Protein AF-A0A353NF04-F1 (afdb_monomer_lite)

Sequence (175 aa):
MTEQLFNPFEDRLSRDLRNELSEGLAVAVETGSDEKLANIMKKYRSQPLADCYRTYLEDRCARYEKALAAIPGIIDPIHRSLILWDLGLLFEVHEVLEHAWYTAEGRMKLTMQALIRAAGVYIKREYGYNEAAARIAAKAIPVLEKNRALLEKYFKPEKLIAALASPDASPPQLL

pLDDT: mean 95.37, std 6.57, range [42.22, 98.62]

Secondary structure (DSSP, 8-state):
-------TTT-HHHHHHHHHHHHHHHHHHHHS--HHHHHHHHHHHTS---HHHHHHHHHHHHHHHHHHHH-TT---HHHHHHHHHHTT-HHHHHHHHHHHHHH--HHHHHHHHHHHHHHHHHHHHHTT-HHHHHHHHHHHHHHHHHTHHHHTTTS-HHHHHHHHHSTTPPPPP--

Foldseek 3Di:
DPQDAQDLVPDVVSVVLLVQLLVLLLCCLVPVDNVSNVVSLVVVVPDPDDPNSVVVSVLSVVLSVQLSVPRPPPPDLVQSLLSCLLSVVLVSSLVSLVVVLVPDDDLVNLLSVLSNLLSVLQSCVVVPVLVVSLVSLVSNLVSLVVCQVVCVVRFRSCQSNVQSVDSPRHRDNTD

Structure (mmCIF, N/CA/C/O backbone):
data_AF-A0A353NF04-F1
#
_entry.id   AF-A0A353NF04-F1
#
loop_
_atom_site.group_PDB
_atom_site.id
_atom_site.type_symbol
_atom_site.label_atom_id
_atom_site.label_alt_id
_atom_site.label_comp_id
_atom_site.label_asym_id
_atom_site.label_entity_id
_atom_site.label_seq_id
_atom_site.pdbx_PDB_ins_code
_atom_site.Cartn_x
_atom_site.Cartn_y
_atom_site.Cartn_z
_atom_site.occupancy
_atom_site.B_iso_or_equiv
_atom_site.auth_seq_id
_atom_site.auth_comp_id
_atom_site.auth_asym_id
_atom_site.auth_atom_id
_atom_site.pdbx_PDB_model_num
ATOM 1 N N . MET A 1 1 ? -31.783 -0.826 9.514 1.00 42.22 1 MET A N 1
ATOM 2 C CA . MET A 1 1 ? -30.516 -0.100 9.724 1.00 42.22 1 MET A CA 1
ATOM 3 C C . MET A 1 1 ? -29.639 -0.419 8.537 1.00 42.22 1 MET A C 1
ATOM 5 O O . MET A 1 1 ? -29.397 -1.593 8.303 1.00 42.22 1 MET A O 1
ATOM 9 N N . THR A 1 2 ? -29.275 0.574 7.734 1.00 50.38 2 THR A N 1
ATOM 10 C CA . THR A 1 2 ? -28.267 0.404 6.684 1.00 50.38 2 THR A CA 1
ATOM 11 C C . THR A 1 2 ? -26.948 0.061 7.368 1.00 50.38 2 THR A C 1
ATOM 13 O O . THR A 1 2 ? -26.508 0.791 8.253 1.00 50.38 2 THR A O 1
ATOM 16 N N . GLU A 1 3 ? -26.375 -1.088 7.027 1.00 59.25 3 GLU A N 1
ATOM 17 C CA . GLU A 1 3 ? -25.079 -1.526 7.536 1.00 59.25 3 GLU A CA 1
ATOM 18 C C . GLU A 1 3 ? -24.032 -0.491 7.096 1.00 59.25 3 GLU A C 1
ATOM 20 O O . GLU A 1 3 ? -23.879 -0.218 5.905 1.00 59.25 3 GLU A O 1
ATOM 25 N N . GLN A 1 4 ? -23.399 0.193 8.052 1.00 76.69 4 GLN A N 1
ATOM 26 C CA . GLN A 1 4 ? -22.416 1.229 7.745 1.00 76.69 4 GLN A CA 1
ATOM 27 C C . GLN A 1 4 ? -21.179 0.548 7.159 1.00 76.69 4 GLN A C 1
ATOM 29 O O . GLN A 1 4 ? -20.480 -0.158 7.875 1.00 76.69 4 GLN A O 1
ATOM 34 N N . LEU A 1 5 ? -20.904 0.743 5.871 1.00 89.12 5 LEU A N 1
ATOM 35 C CA . LEU A 1 5 ? -19.695 0.225 5.232 1.00 89.12 5 LEU A CA 1
ATOM 36 C C . LEU A 1 5 ? -18.509 1.142 5.538 1.00 89.12 5 LEU A C 1
ATOM 38 O O . LEU A 1 5 ? -18.647 2.366 5.547 1.00 89.12 5 LEU A O 1
ATOM 42 N N . PHE A 1 6 ? -17.335 0.555 5.770 1.00 94.50 6 PHE A N 1
ATOM 43 C CA . PHE A 1 6 ? -16.096 1.321 5.854 1.00 94.50 6 PHE A CA 1
ATOM 44 C C . PHE A 1 6 ? -15.833 1.962 4.484 1.00 94.50 6 PHE A C 1
ATOM 46 O O . PHE A 1 6 ? -15.768 1.236 3.499 1.00 94.50 6 PHE A O 1
ATOM 53 N N . ASN A 1 7 ? -15.706 3.291 4.396 1.00 95.00 7 ASN A N 1
ATOM 54 C CA . ASN A 1 7 ? -15.417 3.987 3.136 1.00 95.00 7 ASN A CA 1
ATOM 55 C C . ASN A 1 7 ? -14.600 5.273 3.378 1.00 95.00 7 ASN A C 1
ATOM 57 O O . ASN A 1 7 ? -15.170 6.317 3.697 1.00 95.00 7 ASN A O 1
ATOM 61 N N . PRO A 1 8 ? -13.272 5.267 3.163 1.00 95.12 8 PRO A N 1
ATOM 62 C CA . PRO A 1 8 ? -12.410 6.421 3.430 1.00 95.12 8 PRO A CA 1
ATOM 63 C C . PRO A 1 8 ? -12.597 7.584 2.436 1.00 95.12 8 PRO A C 1
ATOM 65 O O . PRO A 1 8 ? -12.014 8.661 2.614 1.00 95.12 8 PRO A O 1
ATOM 68 N N . PHE A 1 9 ? -13.374 7.399 1.365 1.00 93.75 9 PHE A N 1
ATOM 69 C CA . PHE A 1 9 ? -13.700 8.478 0.432 1.00 93.75 9 PHE A CA 1
ATOM 70 C C . PHE A 1 9 ? -14.866 9.333 0.925 1.00 93.75 9 PHE A C 1
ATOM 72 O O . PHE A 1 9 ? -14.827 10.549 0.747 1.00 93.75 9 PHE A O 1
ATOM 79 N N . GLU A 1 10 ? -15.833 8.731 1.608 1.00 94.25 10 GLU A N 1
ATOM 80 C CA . GLU A 1 10 ? -17.085 9.385 2.007 1.00 94.25 10 GLU A CA 1
ATOM 81 C C . GLU A 1 10 ? -17.172 9.621 3.514 1.00 94.25 10 GLU A C 1
ATOM 83 O O . GLU A 1 10 ? -17.788 10.593 3.944 1.00 94.25 10 GLU A O 1
ATOM 88 N N . ASP A 1 11 ? -16.490 8.795 4.309 1.00 95.06 11 ASP A N 1
ATOM 89 C CA . ASP A 1 11 ? -16.481 8.895 5.759 1.00 95.06 11 ASP A CA 1
ATOM 90 C C . ASP A 1 11 ? -15.136 9.398 6.301 1.00 95.06 11 ASP A C 1
ATOM 92 O O . ASP A 1 11 ? -14.048 8.951 5.917 1.00 95.06 11 ASP A O 1
ATOM 96 N N . ARG A 1 12 ? -15.221 10.364 7.221 1.00 96.06 12 ARG A N 1
ATOM 97 C CA . ARG A 1 12 ? -14.046 10.977 7.841 1.00 96.06 12 ARG A CA 1
ATOM 98 C C . ARG A 1 12 ? -13.342 10.002 8.777 1.00 96.06 12 ARG A C 1
ATOM 100 O O . ARG A 1 12 ? -12.119 9.946 8.739 1.00 96.06 12 ARG A O 1
ATOM 107 N N . LEU A 1 13 ? -14.079 9.227 9.573 1.00 96.56 13 LEU A N 1
ATOM 108 C CA . LEU A 1 13 ? -13.469 8.302 10.526 1.00 96.56 13 LEU A CA 1
ATOM 109 C C . LEU A 1 13 ? -12.737 7.161 9.806 1.00 96.56 13 LEU A C 1
ATOM 111 O O . LEU A 1 13 ? -11.619 6.831 10.185 1.00 96.56 13 LEU A O 1
ATOM 115 N N . SER A 1 14 ? -13.301 6.621 8.723 1.00 97.19 14 SER A N 1
ATOM 116 C CA . SER A 1 14 ? -12.636 5.663 7.840 1.00 97.19 14 SER A CA 1
ATOM 117 C C . SER A 1 14 ? -11.340 6.228 7.272 1.00 97.19 14 SER A C 1
ATOM 119 O O . SER A 1 14 ? -10.322 5.537 7.231 1.00 97.19 14 SER A O 1
ATOM 121 N N . ARG A 1 15 ? -11.362 7.490 6.829 1.00 97.38 15 ARG A N 1
ATOM 122 C CA . ARG A 1 15 ? -10.180 8.154 6.276 1.00 97.38 15 ARG A CA 1
ATOM 123 C C . ARG A 1 15 ? -9.097 8.348 7.326 1.00 97.38 15 ARG A C 1
ATOM 125 O O . ARG A 1 15 ? -7.955 7.989 7.064 1.00 97.38 15 ARG A O 1
ATOM 132 N N . ASP A 1 16 ? -9.466 8.880 8.486 1.00 98.06 16 ASP A N 1
ATOM 133 C CA . ASP A 1 16 ? -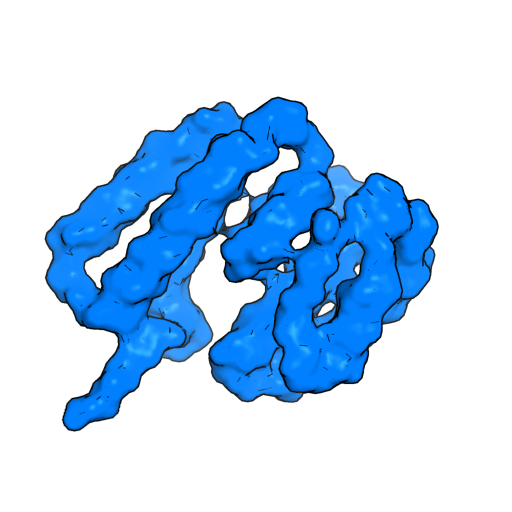8.542 9.144 9.586 1.00 98.06 16 ASP A CA 1
ATOM 134 C C . ASP A 1 16 ? -7.941 7.818 10.089 1.00 98.06 16 ASP A C 1
ATOM 136 O O . ASP A 1 16 ? -6.722 7.695 10.163 1.00 98.06 16 ASP A O 1
ATOM 140 N N . LEU A 1 17 ? -8.768 6.779 10.292 1.00 97.81 17 LEU A N 1
ATOM 141 C CA . LEU A 1 17 ? -8.316 5.446 10.708 1.00 97.81 17 LEU A CA 1
ATOM 142 C C . LEU A 1 17 ? -7.324 4.832 9.713 1.00 97.81 17 LEU A C 1
ATOM 144 O O . LEU A 1 17 ? -6.251 4.390 10.114 1.00 97.81 17 LEU A O 1
ATOM 148 N N . ARG A 1 18 ? -7.657 4.808 8.415 1.00 97.62 18 ARG A N 1
ATOM 149 C CA . ARG A 1 18 ? -6.756 4.277 7.380 1.00 97.62 18 ARG A CA 1
ATOM 150 C C . ARG A 1 18 ? -5.448 5.062 7.327 1.00 97.62 18 ARG A C 1
ATOM 152 O O . ARG A 1 18 ? -4.389 4.450 7.264 1.00 97.62 18 ARG A O 1
ATOM 159 N N . ASN A 1 19 ? -5.525 6.391 7.305 1.00 97.56 19 ASN A N 1
ATOM 160 C CA . ASN A 1 19 ? -4.349 7.237 7.135 1.00 97.56 19 ASN A CA 1
ATOM 161 C C . ASN A 1 19 ? -3.406 7.126 8.341 1.00 97.56 19 ASN A C 1
ATOM 163 O O . ASN A 1 19 ? -2.218 6.900 8.141 1.00 97.56 19 ASN A O 1
ATOM 167 N N . GLU A 1 20 ? -3.925 7.211 9.572 1.00 97.81 20 GLU A N 1
ATOM 168 C CA . GLU A 1 20 ? -3.105 7.076 10.784 1.00 97.81 20 GLU A CA 1
ATOM 169 C C . GLU A 1 20 ? -2.438 5.692 10.853 1.00 97.81 20 GLU A C 1
ATOM 171 O O . GLU A 1 20 ? -1.238 5.590 11.112 1.00 97.81 20 GLU A O 1
ATOM 176 N N . LEU A 1 21 ? -3.184 4.615 10.578 1.00 98.00 21 LEU A N 1
ATOM 177 C CA . LEU A 1 21 ? -2.635 3.255 10.559 1.00 98.00 21 LEU A CA 1
ATOM 178 C C . LEU A 1 21 ? -1.531 3.088 9.507 1.00 98.00 21 LEU A C 1
ATOM 180 O O . LEU A 1 21 ? -0.467 2.549 9.814 1.00 98.00 21 LEU A O 1
ATOM 184 N N . SER A 1 22 ? -1.763 3.588 8.295 1.00 97.06 22 SER A N 1
ATOM 185 C CA . SER A 1 22 ? -0.809 3.492 7.193 1.00 97.06 22 SER A CA 1
ATOM 186 C C . SER A 1 22 ? 0.462 4.301 7.454 1.00 97.06 22 SER A C 1
ATOM 188 O O . SER A 1 22 ? 1.565 3.810 7.223 1.00 97.06 22 SER A O 1
ATOM 190 N N . GLU A 1 23 ? 0.329 5.508 8.009 1.00 96.00 23 GLU A N 1
ATOM 191 C CA . GLU A 1 23 ? 1.464 6.327 8.440 1.00 96.00 23 GLU A CA 1
ATOM 192 C C . GLU A 1 23 ? 2.259 5.626 9.555 1.00 96.00 23 GLU A C 1
ATOM 194 O O . GLU A 1 23 ? 3.491 5.601 9.537 1.00 96.00 23 GLU A O 1
ATOM 199 N N . GLY A 1 24 ? 1.561 5.024 10.524 1.00 96.75 24 GLY A N 1
ATOM 200 C CA . GLY A 1 24 ? 2.172 4.225 11.584 1.00 96.75 24 GLY A CA 1
ATOM 201 C C . GLY A 1 24 ? 2.978 3.048 11.033 1.00 96.75 24 GLY A C 1
ATOM 202 O O . GLY A 1 24 ? 4.121 2.851 11.448 1.00 96.75 24 GLY A O 1
ATOM 203 N N . LEU A 1 25 ? 2.422 2.301 10.071 1.00 97.44 25 LEU A N 1
ATOM 204 C CA . LEU A 1 25 ? 3.134 1.199 9.426 1.00 97.44 25 LEU A CA 1
ATOM 205 C C . LEU A 1 25 ? 4.336 1.697 8.623 1.00 97.44 25 LEU A C 1
ATOM 207 O O . LEU A 1 25 ? 5.401 1.098 8.725 1.00 97.44 25 LEU A O 1
ATOM 211 N N . ALA A 1 26 ? 4.197 2.776 7.850 1.00 94.50 26 ALA A N 1
ATOM 212 C CA . ALA A 1 26 ? 5.300 3.320 7.061 1.00 94.50 26 ALA A CA 1
ATOM 213 C C . ALA A 1 26 ? 6.496 3.696 7.953 1.00 94.50 26 ALA A C 1
ATOM 215 O O . ALA A 1 26 ? 7.636 3.364 7.628 1.00 94.50 26 ALA A O 1
ATOM 216 N N . VAL A 1 27 ? 6.240 4.306 9.117 1.00 94.69 27 VAL A N 1
ATOM 217 C CA . VAL A 1 27 ? 7.278 4.585 10.124 1.00 94.69 27 VAL A CA 1
ATOM 218 C C . VAL A 1 27 ? 7.900 3.295 10.661 1.00 94.69 27 VAL A C 1
ATOM 220 O O . VAL A 1 27 ? 9.124 3.215 10.767 1.00 94.69 27 VAL A O 1
ATOM 223 N N . ALA A 1 28 ? 7.092 2.280 10.967 1.00 95.56 28 ALA A N 1
ATOM 224 C CA . ALA A 1 28 ? 7.590 1.005 11.478 1.00 95.56 28 ALA A CA 1
ATOM 225 C C . ALA A 1 28 ? 8.450 0.253 10.453 1.00 95.56 28 ALA A C 1
ATOM 227 O O . ALA A 1 28 ? 9.512 -0.260 10.792 1.00 95.56 28 ALA A O 1
ATOM 228 N N . VAL A 1 29 ? 8.037 0.253 9.186 1.00 94.19 29 VAL A N 1
ATOM 229 C CA . VAL A 1 29 ? 8.789 -0.321 8.063 1.00 94.19 29 VAL A CA 1
ATOM 230 C C . VAL A 1 29 ? 10.121 0.399 7.851 1.00 94.19 29 VAL A C 1
ATOM 232 O O . VAL A 1 29 ? 11.127 -0.250 7.570 1.00 94.19 29 VAL A O 1
ATOM 235 N N . GLU A 1 30 ? 10.139 1.724 7.981 1.00 90.44 30 GLU A N 1
ATOM 236 C CA . GLU A 1 30 ? 11.340 2.521 7.728 1.00 90.44 30 GLU A CA 1
ATOM 237 C C . GLU A 1 30 ? 12.346 2.468 8.884 1.00 90.44 30 GLU A C 1
ATOM 239 O O . GLU A 1 30 ? 13.551 2.377 8.661 1.00 90.44 30 GLU A O 1
ATOM 244 N N . THR A 1 31 ? 11.861 2.507 10.126 1.00 91.38 31 THR A N 1
ATOM 245 C CA . THR A 1 31 ? 12.711 2.634 11.324 1.00 91.38 31 THR A CA 1
ATOM 246 C C . THR A 1 31 ? 12.934 1.319 12.068 1.00 91.38 31 THR A C 1
ATOM 248 O O . THR A 1 31 ? 13.810 1.245 12.926 1.00 91.38 31 THR A O 1
ATOM 251 N N . GLY A 1 32 ? 12.131 0.291 11.783 1.00 91.44 32 GLY A N 1
ATOM 252 C CA . GLY A 1 32 ? 12.078 -0.945 12.564 1.00 91.44 32 GLY A CA 1
ATOM 253 C C . GLY A 1 32 ? 11.374 -0.809 13.922 1.00 91.44 32 GLY A C 1
ATOM 254 O O . GLY A 1 32 ? 11.321 -1.789 14.658 1.00 91.44 32 GLY A O 1
ATOM 255 N N . SER A 1 33 ? 10.843 0.372 14.268 1.00 94.00 33 SER A N 1
ATOM 256 C CA . SER A 1 33 ? 10.116 0.620 15.520 1.00 94.00 33 SER A CA 1
ATOM 257 C C . SER A 1 33 ? 8.611 0.724 15.281 1.00 94.00 33 SER A C 1
ATOM 259 O O . SER A 1 33 ? 8.138 1.630 14.595 1.00 94.00 33 SER A O 1
ATOM 261 N N . ASP A 1 34 ? 7.838 -0.170 15.893 1.00 94.06 34 ASP A N 1
ATOM 262 C CA . ASP A 1 34 ? 6.379 -0.230 15.778 1.00 94.06 34 ASP A CA 1
ATOM 263 C C . ASP A 1 34 ? 5.635 0.595 16.845 1.00 94.06 34 ASP A C 1
ATOM 265 O O . ASP A 1 34 ? 4.405 0.599 16.875 1.00 94.06 34 ASP A O 1
ATOM 269 N N . GLU A 1 35 ? 6.343 1.361 17.682 1.00 96.31 35 GLU A N 1
ATOM 270 C CA . GLU A 1 35 ? 5.757 2.091 18.816 1.00 96.31 35 GLU A CA 1
ATOM 271 C C . GLU A 1 35 ? 4.628 3.046 18.392 1.00 96.31 35 GLU A C 1
ATOM 273 O O . GLU A 1 35 ? 3.547 3.066 18.990 1.00 96.31 35 GLU A O 1
ATOM 278 N N . LYS A 1 36 ? 4.846 3.823 17.321 1.00 96.00 36 LYS A N 1
ATOM 279 C CA . LYS A 1 36 ? 3.826 4.737 16.780 1.00 96.00 36 LYS A CA 1
ATOM 280 C C . LYS A 1 36 ? 2.579 3.966 16.349 1.00 96.00 36 LYS A C 1
ATOM 282 O O . LYS A 1 36 ? 1.464 4.368 16.681 1.00 96.00 36 LYS A O 1
ATOM 287 N N . LEU A 1 37 ? 2.771 2.854 15.644 1.00 96.88 37 LEU A N 1
ATOM 288 C CA . LEU A 1 37 ? 1.688 2.007 15.162 1.00 96.88 37 LEU A CA 1
ATOM 289 C C . LEU A 1 37 ? 0.911 1.377 16.327 1.00 96.88 37 LEU A C 1
ATOM 291 O O . LEU A 1 37 ? -0.318 1.453 16.357 1.00 96.88 37 LEU A O 1
ATOM 295 N N . ALA A 1 38 ? 1.614 0.840 17.326 1.00 96.75 38 ALA A N 1
ATOM 296 C CA . ALA A 1 38 ? 1.018 0.255 18.523 1.00 96.75 38 ALA A CA 1
ATOM 297 C C . ALA A 1 38 ? 0.168 1.276 19.301 1.00 96.75 38 ALA A C 1
ATOM 299 O O . ALA A 1 38 ? -0.946 0.967 19.739 1.00 96.75 38 ALA A O 1
ATOM 300 N N . ASN A 1 39 ? 0.646 2.518 19.420 1.00 97.81 39 ASN A N 1
ATOM 301 C CA . ASN A 1 39 ? -0.094 3.605 20.061 1.00 97.81 39 ASN A CA 1
ATOM 302 C C . ASN A 1 39 ? -1.381 3.966 19.300 1.00 97.81 39 ASN A C 1
ATOM 304 O O . ASN A 1 39 ? -2.430 4.147 19.926 1.00 97.81 39 ASN A O 1
ATOM 308 N N . ILE A 1 40 ? -1.334 4.016 17.965 1.00 97.88 40 ILE A N 1
ATOM 309 C CA . ILE A 1 40 ? -2.508 4.272 17.114 1.00 97.88 40 ILE A CA 1
ATOM 310 C C . ILE A 1 40 ? -3.531 3.137 17.253 1.00 97.88 40 ILE A C 1
ATOM 312 O O . ILE A 1 40 ? -4.708 3.393 17.514 1.00 97.88 40 ILE A O 1
ATOM 316 N N . MET A 1 41 ? -3.094 1.877 17.175 1.00 96.50 41 MET A N 1
ATOM 317 C CA . MET A 1 41 ? -3.974 0.718 17.369 1.00 96.50 41 MET A CA 1
ATOM 318 C C . MET A 1 41 ? -4.648 0.741 18.744 1.00 96.50 41 MET A C 1
ATOM 320 O O . MET A 1 41 ? -5.860 0.553 18.849 1.00 96.50 41 MET A O 1
ATOM 324 N N . LYS A 1 42 ? -3.887 1.027 19.808 1.00 97.31 42 LYS A N 1
ATOM 325 C CA . LYS A 1 42 ? -4.421 1.141 21.172 1.00 97.31 42 LYS A CA 1
ATOM 326 C C . LYS A 1 42 ? -5.449 2.269 21.293 1.00 97.31 42 LYS A C 1
ATOM 328 O O . LYS A 1 42 ? -6.489 2.065 21.916 1.00 97.31 42 LYS A O 1
ATOM 333 N N . LYS A 1 43 ? -5.181 3.432 20.684 1.00 97.25 43 LYS A N 1
ATOM 334 C CA . LYS A 1 43 ? -6.098 4.586 20.640 1.00 97.25 43 LYS A CA 1
ATOM 335 C C . LYS A 1 43 ? -7.437 4.226 19.998 1.00 97.25 43 LYS A C 1
ATOM 337 O O . LYS A 1 43 ? -8.468 4.678 20.484 1.00 97.25 43 LYS A O 1
ATOM 342 N N . TYR A 1 44 ? -7.445 3.467 18.904 1.00 97.62 44 TYR A N 1
ATOM 343 C CA . TYR A 1 44 ? -8.695 3.101 18.231 1.00 97.62 44 TYR A CA 1
ATOM 344 C C . TYR A 1 44 ? -9.422 1.941 18.916 1.00 97.62 44 TYR A C 1
ATOM 346 O O . TYR A 1 44 ? -10.643 1.989 19.040 1.00 97.62 44 TYR A O 1
ATOM 354 N N . ARG A 1 45 ? -8.697 0.950 19.454 1.00 96.31 45 ARG A N 1
ATOM 355 C CA . ARG A 1 45 ? -9.295 -0.162 20.220 1.00 96.31 45 ARG A CA 1
ATOM 356 C C . ARG A 1 45 ? -10.004 0.288 21.499 1.00 96.31 45 ARG A C 1
ATOM 358 O O . ARG A 1 45 ? -10.925 -0.390 21.942 1.00 96.31 45 ARG A O 1
ATOM 365 N N . SER A 1 46 ? -9.595 1.406 22.102 1.00 96.44 46 SER A N 1
ATOM 366 C CA . SER A 1 46 ? -10.246 1.943 23.306 1.00 96.44 46 SER A CA 1
ATOM 367 C C . SER A 1 46 ? -11.516 2.753 23.026 1.00 96.44 46 SER A C 1
ATOM 369 O O . SER A 1 46 ? -12.240 3.089 23.964 1.00 96.44 46 SER A O 1
ATOM 371 N N . GLN A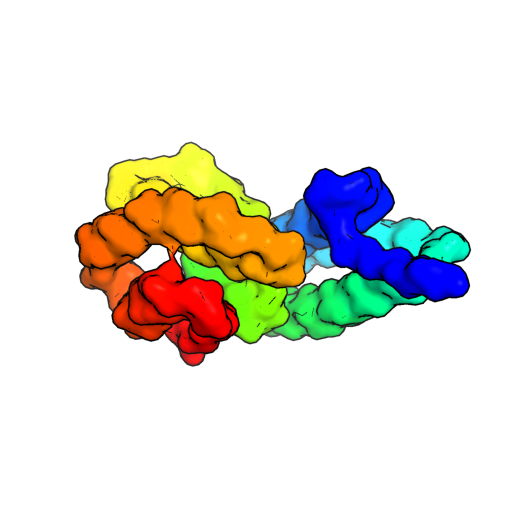 1 47 ? -11.802 3.080 21.764 1.00 95.31 47 GLN A N 1
ATOM 372 C CA . GLN A 1 47 ? -12.984 3.849 21.386 1.00 95.31 47 GLN A CA 1
ATOM 373 C C . GLN A 1 47 ? -14.200 2.937 21.156 1.00 95.31 47 GLN A C 1
ATOM 375 O O . GLN A 1 47 ? -14.052 1.807 20.684 1.00 95.31 47 GLN A O 1
ATOM 380 N N . PRO A 1 48 ? -15.427 3.424 21.415 1.00 94.69 48 PRO A N 1
ATOM 381 C CA . PRO A 1 48 ? -16.653 2.708 21.077 1.00 94.69 48 PRO A CA 1
ATOM 382 C C . PRO A 1 48 ? -16.928 2.786 19.564 1.00 94.69 48 PRO A C 1
ATOM 384 O O . PRO A 1 48 ? -17.815 3.505 19.109 1.00 94.69 48 PRO A O 1
ATOM 387 N N . LEU A 1 49 ? -16.135 2.062 18.772 1.00 94.69 49 LEU A N 1
ATOM 388 C CA . LEU A 1 49 ? -16.255 2.006 17.315 1.00 94.69 49 LEU A CA 1
ATOM 389 C C . LEU A 1 49 ? -17.417 1.106 16.867 1.00 94.69 49 LEU A C 1
ATOM 391 O O . LEU A 1 49 ? -17.663 0.056 17.464 1.00 94.69 49 LEU A O 1
ATOM 395 N N . ALA A 1 50 ? -18.087 1.485 15.775 1.00 95.31 50 ALA A N 1
ATOM 396 C CA . ALA A 1 50 ? -19.000 0.591 15.062 1.00 95.31 50 ALA A CA 1
ATOM 397 C C . ALA A 1 50 ? -18.240 -0.590 14.426 1.00 95.31 50 ALA A C 1
ATOM 399 O O . ALA A 1 50 ? -17.026 -0.517 14.203 1.00 95.31 50 ALA A O 1
ATOM 400 N N . ASP A 1 51 ? -18.961 -1.669 14.114 1.00 95.12 51 ASP A N 1
ATOM 401 C CA . ASP A 1 51 ? -18.363 -2.933 13.666 1.00 95.12 51 ASP A CA 1
ATOM 402 C C . ASP A 1 51 ? -17.490 -2.786 12.421 1.00 95.12 51 ASP A C 1
ATOM 404 O O . ASP A 1 51 ? -16.387 -3.320 12.399 1.00 95.12 51 ASP A O 1
ATOM 408 N N . CYS A 1 52 ? -17.903 -1.992 11.433 1.00 95.31 52 CYS A N 1
ATOM 409 C CA . CYS A 1 52 ? -17.128 -1.810 10.207 1.00 95.31 52 CYS A CA 1
ATOM 410 C C . CYS A 1 52 ? -15.721 -1.242 10.445 1.00 95.31 52 CYS A C 1
ATOM 412 O O . CYS A 1 52 ? -14.766 -1.675 9.801 1.00 95.31 52 CYS A O 1
ATOM 414 N N . TYR A 1 53 ? -15.562 -0.325 11.405 1.00 97.00 53 TYR A N 1
ATOM 415 C CA . TYR A 1 53 ? -14.254 0.220 11.768 1.00 97.00 53 TYR A CA 1
ATOM 416 C C . TYR A 1 53 ? -13.420 -0.793 12.553 1.00 97.00 53 TYR A C 1
ATOM 418 O O . TYR A 1 53 ? -12.215 -0.880 12.330 1.00 97.00 53 TYR A O 1
ATOM 426 N N . ARG A 1 54 ? -14.045 -1.581 13.444 1.00 96.44 54 ARG A N 1
ATOM 427 C CA . ARG A 1 54 ? -13.353 -2.656 14.177 1.00 96.44 54 ARG A CA 1
ATOM 428 C C . ARG A 1 54 ? -12.861 -3.745 13.234 1.00 96.44 54 ARG A C 1
ATOM 430 O O . ARG A 1 54 ? -11.702 -4.133 13.315 1.00 96.44 54 ARG A O 1
ATOM 437 N N . THR A 1 55 ? -13.711 -4.198 12.317 1.00 96.50 55 THR A N 1
ATOM 438 C CA . THR A 1 55 ? -13.352 -5.193 11.302 1.00 96.50 55 THR A CA 1
ATOM 439 C C . THR A 1 55 ? -12.193 -4.702 10.442 1.00 96.50 55 THR A C 1
ATOM 441 O O . THR A 1 55 ? -11.239 -5.449 10.240 1.00 96.50 55 THR A O 1
ATOM 444 N N . TYR A 1 56 ? -12.232 -3.444 9.989 1.00 97.06 56 TYR A N 1
ATOM 445 C CA . TYR A 1 56 ? -11.122 -2.848 9.247 1.00 97.06 56 TYR A CA 1
ATOM 446 C C . TYR A 1 56 ? -9.829 -2.809 10.074 1.00 97.06 56 TYR A C 1
ATOM 448 O O . TYR A 1 56 ? -8.781 -3.238 9.597 1.00 97.06 56 TYR A O 1
ATOM 456 N N . LEU A 1 57 ? -9.899 -2.326 11.320 1.00 98.00 57 LEU A N 1
ATOM 457 C CA . LEU A 1 57 ? -8.743 -2.233 12.213 1.00 98.00 57 LEU A CA 1
ATOM 458 C C . LEU A 1 57 ? -8.083 -3.600 12.427 1.00 98.00 57 LEU A C 1
ATOM 460 O O . LEU A 1 57 ? -6.874 -3.715 12.257 1.00 98.00 57 LEU A O 1
ATOM 464 N N . GLU A 1 58 ? -8.856 -4.632 12.763 1.00 97.56 58 GLU A N 1
ATOM 465 C CA . GLU A 1 58 ? -8.299 -5.956 13.059 1.00 97.56 58 GLU A CA 1
ATOM 466 C C . GLU A 1 58 ? -7.764 -6.675 11.807 1.00 97.56 58 GLU A C 1
ATOM 468 O O . GLU A 1 58 ? -6.720 -7.326 11.887 1.00 97.56 58 GLU A O 1
ATOM 473 N N . ASP A 1 59 ? -8.394 -6.503 10.635 1.00 97.81 59 ASP A N 1
ATOM 474 C CA . ASP A 1 59 ? -7.819 -6.975 9.363 1.00 97.81 59 ASP A CA 1
ATOM 475 C C . ASP A 1 59 ? -6.455 -6.321 9.097 1.00 97.81 59 ASP A C 1
ATOM 477 O O . ASP A 1 59 ? -5.491 -7.008 8.743 1.00 97.81 59 ASP A O 1
ATOM 481 N N . ARG A 1 60 ? -6.340 -5.005 9.325 1.00 97.94 60 ARG A N 1
ATOM 482 C CA . ARG A 1 60 ? -5.070 -4.289 9.160 1.00 97.94 60 ARG A CA 1
ATOM 483 C C . ARG A 1 60 ? -4.022 -4.738 10.164 1.00 97.94 60 ARG A C 1
ATOM 485 O O . ARG A 1 60 ? -2.914 -5.043 9.736 1.00 97.94 60 ARG A O 1
ATOM 492 N N . CYS A 1 61 ? -4.362 -4.882 11.445 1.00 96.81 61 CYS A N 1
ATOM 493 C CA . CYS A 1 61 ? -3.449 -5.414 12.460 1.00 96.81 61 CYS A CA 1
ATOM 494 C C . CYS A 1 61 ? -2.835 -6.754 12.025 1.00 96.81 61 CYS A C 1
ATOM 496 O O . CYS A 1 61 ? -1.613 -6.884 11.977 1.00 96.81 61 CYS A O 1
ATOM 498 N N . ALA A 1 62 ? -3.667 -7.714 11.611 1.00 98.19 62 ALA A N 1
ATOM 499 C CA . ALA A 1 62 ? -3.200 -9.041 11.209 1.00 98.19 62 ALA A CA 1
ATOM 500 C C . ALA A 1 62 ? -2.287 -9.015 9.967 1.00 98.19 62 ALA A C 1
ATOM 502 O O . ALA A 1 62 ? -1.366 -9.825 9.837 1.00 98.19 62 ALA A O 1
ATOM 503 N N . ARG A 1 63 ? -2.530 -8.102 9.019 1.00 98.56 63 ARG A N 1
ATOM 504 C CA . ARG A 1 63 ? -1.669 -7.926 7.837 1.00 98.56 63 ARG A CA 1
ATOM 505 C C . ARG A 1 63 ? -0.373 -7.195 8.180 1.00 98.56 63 ARG A C 1
ATOM 507 O O . ARG A 1 63 ? 0.674 -7.550 7.646 1.00 98.56 63 ARG A O 1
ATOM 514 N N . TYR A 1 64 ? -0.427 -6.215 9.076 1.00 98.19 64 TYR A N 1
ATOM 515 C CA . TYR A 1 64 ? 0.743 -5.466 9.528 1.00 98.19 64 TYR A CA 1
ATOM 516 C C . TYR A 1 64 ? 1.713 -6.349 10.305 1.00 98.19 64 TYR A C 1
ATOM 518 O O . TYR A 1 64 ? 2.908 -6.277 10.052 1.00 98.19 64 TYR A O 1
ATOM 526 N N . GLU A 1 65 ? 1.224 -7.249 11.158 1.00 97.06 65 GLU A N 1
ATOM 527 C CA . GLU A 1 65 ? 2.069 -8.246 11.832 1.00 97.06 65 GLU A CA 1
ATOM 528 C C . GLU A 1 65 ? 2.860 -9.095 10.824 1.00 97.06 65 GLU A C 1
ATOM 530 O O . GLU A 1 65 ? 4.071 -9.270 10.960 1.00 97.06 65 GLU A O 1
ATOM 535 N N . LYS A 1 66 ? 2.204 -9.561 9.752 1.00 98.31 66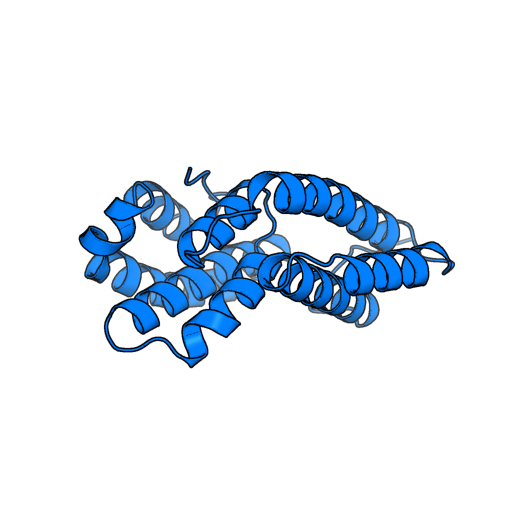 LYS A N 1
ATOM 536 C CA . LYS A 1 66 ? 2.873 -10.308 8.672 1.00 98.31 66 LYS A CA 1
ATOM 537 C C . LYS A 1 66 ? 3.900 -9.452 7.935 1.00 98.31 66 LYS A C 1
ATOM 539 O O . LYS A 1 66 ? 4.991 -9.933 7.641 1.00 98.31 66 LYS A O 1
ATOM 544 N N . ALA A 1 67 ? 3.568 -8.194 7.647 1.00 97.88 67 ALA A N 1
ATOM 545 C CA . ALA A 1 67 ? 4.474 -7.267 6.976 1.00 97.88 67 ALA A CA 1
ATOM 546 C C . ALA A 1 67 ? 5.724 -6.985 7.824 1.00 97.88 67 ALA A C 1
ATOM 548 O O . ALA A 1 67 ? 6.843 -7.104 7.331 1.00 97.88 67 ALA A O 1
ATOM 549 N N . LEU A 1 68 ? 5.541 -6.677 9.109 1.00 96.69 68 LEU A N 1
ATOM 550 C CA . LEU A 1 68 ? 6.622 -6.383 10.050 1.00 96.69 68 LEU A CA 1
ATOM 551 C C . LEU A 1 68 ? 7.491 -7.606 10.360 1.00 96.69 68 LEU A C 1
ATOM 553 O O . LEU A 1 68 ? 8.655 -7.440 10.707 1.00 96.69 68 LEU A O 1
ATOM 557 N N . ALA A 1 69 ? 6.974 -8.823 10.184 1.00 96.88 69 ALA A N 1
ATOM 558 C CA . ALA A 1 69 ? 7.782 -10.038 10.240 1.00 96.88 69 ALA A CA 1
ATOM 559 C C . ALA A 1 69 ? 8.593 -10.286 8.951 1.00 96.88 69 ALA A C 1
ATOM 561 O O . ALA A 1 69 ? 9.689 -10.837 9.018 1.00 96.88 69 ALA A O 1
ATOM 562 N N . ALA A 1 70 ? 8.069 -9.900 7.782 1.00 97.31 70 ALA A N 1
ATOM 563 C CA . ALA A 1 70 ? 8.657 -10.223 6.476 1.00 97.31 70 ALA A CA 1
ATOM 564 C C . ALA A 1 70 ? 9.639 -9.166 5.935 1.00 97.31 70 ALA A C 1
ATOM 566 O O . ALA A 1 70 ? 10.529 -9.489 5.153 1.00 97.31 70 ALA A O 1
ATOM 567 N N . ILE A 1 71 ? 9.466 -7.901 6.317 1.00 96.56 71 ILE A N 1
ATOM 568 C CA . ILE A 1 71 ? 10.235 -6.758 5.806 1.00 96.56 71 ILE A CA 1
ATOM 569 C C . ILE A 1 71 ? 11.614 -6.520 6.468 1.00 96.56 71 ILE A C 1
ATOM 571 O O . ILE A 1 71 ? 12.481 -5.963 5.782 1.00 96.56 71 ILE A O 1
ATOM 575 N N . PRO A 1 72 ? 11.884 -6.882 7.743 1.00 93.69 72 PRO A N 1
ATOM 576 C CA . PRO A 1 72 ? 13.152 -6.554 8.394 1.00 93.69 72 PRO A CA 1
ATOM 577 C C . PRO A 1 72 ? 14.388 -6.948 7.572 1.00 93.69 72 PRO A C 1
ATOM 579 O O . PRO A 1 72 ? 14.494 -8.058 7.060 1.00 93.69 72 PRO A O 1
ATOM 582 N N . GLY A 1 73 ? 15.341 -6.019 7.447 1.00 90.81 73 GLY A N 1
ATOM 583 C CA . GLY A 1 73 ? 16.583 -6.215 6.687 1.00 90.81 73 GLY A CA 1
ATOM 584 C C . GLY A 1 73 ? 16.477 -5.975 5.174 1.00 90.81 73 GLY A C 1
ATOM 585 O O . GLY A 1 73 ? 17.506 -5.880 4.505 1.00 90.81 73 GLY A O 1
ATOM 586 N N . ILE A 1 74 ? 15.274 -5.805 4.619 1.00 94.44 74 ILE A N 1
ATOM 587 C CA . ILE A 1 74 ? 15.095 -5.418 3.215 1.00 94.44 74 ILE A CA 1
ATOM 588 C C . ILE A 1 74 ? 15.295 -3.909 3.109 1.00 94.44 74 ILE A C 1
ATOM 590 O O . ILE A 1 74 ? 14.587 -3.152 3.762 1.00 94.44 74 ILE A O 1
ATOM 594 N N . ILE A 1 75 ? 16.244 -3.450 2.293 1.00 92.19 75 ILE A N 1
ATOM 595 C CA . ILE A 1 75 ? 16.511 -2.012 2.090 1.00 92.19 75 ILE A CA 1
ATOM 596 C C . ILE A 1 75 ? 15.744 -1.452 0.888 1.00 92.19 75 ILE A C 1
ATOM 598 O O . ILE A 1 75 ? 15.356 -0.289 0.890 1.00 92.19 75 ILE A O 1
ATOM 602 N N . ASP A 1 76 ? 15.505 -2.273 -0.135 1.00 94.44 76 ASP A N 1
ATOM 603 C CA . ASP A 1 76 ? 14.888 -1.816 -1.379 1.00 94.44 76 ASP A CA 1
ATOM 604 C C . ASP A 1 76 ? 13.388 -1.496 -1.188 1.00 94.44 76 ASP A C 1
ATOM 606 O O . ASP A 1 76 ? 12.600 -2.411 -0.914 1.00 94.44 76 ASP A O 1
ATOM 610 N N . PRO A 1 77 ? 12.961 -0.232 -1.375 1.00 94.75 77 PRO A N 1
ATOM 611 C CA . PRO A 1 77 ? 11.576 0.184 -1.161 1.00 94.75 77 PRO A CA 1
ATOM 612 C C . PRO A 1 77 ? 10.588 -0.487 -2.120 1.00 94.75 77 PRO A C 1
ATOM 614 O O . PRO A 1 77 ? 9.438 -0.712 -1.739 1.00 94.75 77 PRO A O 1
ATOM 617 N N . ILE A 1 78 ? 11.007 -0.856 -3.337 1.00 96.62 78 ILE A N 1
ATOM 618 C CA . ILE A 1 78 ? 10.138 -1.596 -4.259 1.00 96.62 78 ILE A CA 1
ATOM 619 C C . ILE A 1 78 ? 9.880 -2.990 -3.696 1.00 96.62 78 ILE A C 1
ATOM 621 O O . ILE A 1 78 ? 8.728 -3.404 -3.632 1.00 96.62 78 ILE A O 1
ATOM 625 N N . HIS A 1 79 ? 10.912 -3.683 -3.212 1.00 97.12 79 HIS A N 1
ATOM 626 C CA . HIS A 1 79 ? 10.749 -5.022 -2.641 1.00 97.12 79 HIS A CA 1
ATOM 627 C C . HIS A 1 79 ? 9.836 -4.998 -1.404 1.00 97.12 79 HIS A C 1
ATOM 629 O O . HIS A 1 79 ? 8.880 -5.769 -1.340 1.00 97.12 79 HIS A O 1
ATOM 635 N N . ARG A 1 80 ? 10.046 -4.056 -0.470 1.00 96.88 80 ARG A N 1
ATOM 636 C CA . ARG A 1 80 ? 9.147 -3.868 0.689 1.00 96.88 80 ARG A CA 1
ATOM 637 C C . ARG A 1 80 ? 7.693 -3.691 0.249 1.00 96.88 80 ARG A C 1
ATOM 639 O O . ARG A 1 80 ? 6.787 -4.304 0.802 1.00 96.88 80 ARG A O 1
ATOM 646 N N . SER A 1 81 ? 7.482 -2.886 -0.786 1.00 97.44 81 SER A N 1
ATOM 647 C CA . SER A 1 81 ? 6.148 -2.578 -1.299 1.00 97.44 81 SER A CA 1
ATOM 648 C C . SER A 1 81 ? 5.484 -3.765 -1.992 1.00 97.44 81 SER A C 1
ATOM 650 O O . SER A 1 81 ? 4.268 -3.891 -1.939 1.00 97.44 81 SER A O 1
ATOM 652 N N . LEU A 1 82 ? 6.245 -4.675 -2.600 1.00 98.12 82 LEU A N 1
ATOM 653 C CA . LEU A 1 82 ? 5.683 -5.905 -3.168 1.00 98.12 82 LEU A CA 1
ATOM 654 C C . LEU A 1 82 ? 5.196 -6.871 -2.083 1.00 98.12 82 LEU A C 1
ATOM 656 O O . LEU A 1 82 ? 4.154 -7.494 -2.250 1.00 98.12 82 LEU A O 1
ATOM 660 N N . ILE A 1 83 ? 5.879 -6.925 -0.936 1.00 98.38 83 ILE A N 1
ATOM 661 C CA . ILE A 1 83 ? 5.397 -7.686 0.226 1.00 98.38 83 ILE A CA 1
ATOM 662 C C . ILE A 1 83 ? 4.065 -7.107 0.717 1.00 98.38 83 ILE A C 1
ATOM 664 O O . ILE A 1 83 ? 3.104 -7.844 0.930 1.00 98.38 83 ILE A O 1
ATOM 668 N N . LEU A 1 84 ? 3.980 -5.780 0.859 1.00 98.44 84 LEU A N 1
ATOM 669 C CA . LEU A 1 84 ? 2.735 -5.103 1.242 1.00 98.44 84 LEU A CA 1
ATOM 670 C C . LEU A 1 84 ? 1.618 -5.347 0.221 1.00 98.44 84 LEU A C 1
ATOM 672 O O . LEU A 1 84 ? 0.478 -5.613 0.602 1.00 98.44 84 LEU A O 1
ATOM 676 N N . TRP A 1 85 ? 1.950 -5.305 -1.069 1.00 98.62 85 TRP A N 1
ATOM 677 C CA . TRP A 1 85 ? 1.021 -5.590 -2.156 1.00 98.62 85 TRP A CA 1
ATOM 678 C C . TRP A 1 85 ? 0.403 -6.982 -2.029 1.00 98.62 85 TRP A C 1
ATOM 680 O O . TRP A 1 85 ? -0.822 -7.112 -2.038 1.00 98.62 85 TRP A O 1
ATOM 690 N N . ASP A 1 86 ? 1.231 -8.013 -1.870 1.00 98.50 86 ASP A N 1
ATOM 691 C CA . ASP A 1 86 ? 0.772 -9.401 -1.790 1.00 98.50 86 ASP A CA 1
ATOM 692 C C . ASP A 1 86 ? -0.035 -9.669 -0.515 1.00 98.50 86 ASP A C 1
ATOM 694 O O . ASP A 1 86 ? -0.977 -10.466 -0.523 1.00 98.50 86 ASP A O 1
ATOM 698 N N . LEU A 1 87 ? 0.245 -8.911 0.551 1.00 98.38 87 LEU A N 1
ATOM 699 C CA . LEU A 1 87 ? -0.560 -8.857 1.770 1.00 98.38 87 LEU A CA 1
ATOM 700 C C . LEU A 1 87 ? -1.848 -8.032 1.625 1.00 98.38 87 LEU A C 1
ATOM 702 O O . LEU A 1 87 ? -2.595 -7.927 2.595 1.00 98.38 87 LEU A O 1
ATOM 706 N N . GLY A 1 88 ? -2.153 -7.462 0.457 1.00 97.75 88 GLY A N 1
ATOM 707 C CA . GLY A 1 88 ? -3.355 -6.658 0.203 1.00 97.75 88 GLY A CA 1
ATOM 708 C C . GLY A 1 88 ? -3.346 -5.268 0.850 1.00 97.75 88 GLY A C 1
ATOM 709 O O . GLY A 1 88 ? -4.396 -4.637 0.956 1.00 97.75 88 GLY A O 1
ATOM 710 N N . LEU A 1 89 ? -2.181 -4.781 1.279 1.00 98.25 89 LEU A N 1
ATOM 711 C CA . LEU A 1 89 ? -1.973 -3.478 1.920 1.00 98.25 89 LEU A CA 1
ATOM 712 C C . LEU A 1 89 ? -1.688 -2.391 0.876 1.00 98.25 89 LEU A C 1
ATOM 714 O O . LEU A 1 89 ? -0.644 -1.742 0.864 1.00 98.25 89 LEU A O 1
ATOM 718 N N . LEU A 1 90 ? -2.604 -2.236 -0.080 1.00 97.81 90 LEU A N 1
ATOM 719 C CA . LEU A 1 90 ? -2.396 -1.392 -1.261 1.00 97.81 90 LEU A CA 1
ATOM 720 C C . LEU A 1 90 ? -2.290 0.099 -0.926 1.00 97.81 90 LEU A C 1
ATOM 722 O O . LEU A 1 90 ? -1.614 0.842 -1.636 1.00 97.81 90 LEU A O 1
ATOM 726 N N . PHE A 1 91 ? -2.964 0.555 0.130 1.00 97.06 91 PHE A N 1
ATOM 727 C CA . PHE A 1 91 ? -2.833 1.941 0.570 1.00 97.06 91 PHE A CA 1
ATOM 728 C C . PHE A 1 91 ? -1.458 2.178 1.211 1.00 97.06 91 PHE A C 1
ATOM 730 O O . PHE A 1 91 ? -0.828 3.195 0.964 1.00 97.06 91 PHE A O 1
ATOM 737 N N . GLU A 1 92 ? -0.921 1.199 1.925 1.00 97.56 92 GLU A N 1
ATOM 738 C CA . GLU A 1 92 ? 0.409 1.267 2.524 1.00 97.56 92 GLU A CA 1
ATOM 739 C C . GLU A 1 92 ? 1.521 1.166 1.470 1.00 97.56 92 GLU A C 1
ATOM 741 O O . GLU A 1 92 ? 2.572 1.786 1.625 1.00 97.56 92 GLU A O 1
ATOM 746 N N . VAL A 1 93 ? 1.283 0.457 0.355 1.00 97.62 93 VAL A N 1
ATOM 747 C CA . VAL A 1 93 ? 2.163 0.504 -0.830 1.00 97.62 93 VAL A CA 1
ATOM 748 C C . VAL A 1 93 ? 2.353 1.941 -1.310 1.00 97.62 93 VAL A C 1
ATOM 750 O O . VAL A 1 93 ? 3.465 2.313 -1.684 1.00 97.62 93 VAL A O 1
ATOM 753 N N . HIS A 1 94 ? 1.284 2.747 -1.312 1.00 92.44 94 HIS A N 1
ATOM 754 C CA . HIS A 1 94 ? 1.376 4.158 -1.676 1.00 92.44 94 HIS A CA 1
ATOM 755 C C . HIS A 1 94 ? 2.315 4.906 -0.731 1.00 92.44 94 HIS A C 1
ATOM 757 O O . HIS A 1 94 ? 3.292 5.479 -1.203 1.00 92.44 94 HIS A O 1
ATOM 763 N N . GLU A 1 95 ? 2.060 4.837 0.577 1.00 90.31 95 GLU A N 1
ATOM 764 C CA . GLU A 1 95 ? 2.838 5.572 1.582 1.00 90.31 95 GLU A CA 1
ATOM 765 C C . GLU A 1 95 ? 4.324 5.178 1.577 1.00 90.31 95 GLU A C 1
ATOM 767 O O . GLU A 1 95 ? 5.204 6.039 1.550 1.00 90.31 95 GLU A O 1
ATOM 772 N N . VAL A 1 96 ? 4.633 3.875 1.540 1.00 92.94 96 VAL A N 1
ATOM 773 C CA . VAL A 1 96 ? 6.025 3.392 1.570 1.00 92.94 96 VAL A CA 1
ATOM 774 C C . VAL A 1 96 ? 6.786 3.779 0.302 1.00 92.94 96 VAL A C 1
ATOM 776 O O . VAL A 1 96 ? 7.946 4.193 0.381 1.00 92.94 96 VAL A O 1
ATOM 779 N N . LEU A 1 97 ? 6.157 3.685 -0.875 1.00 95.12 97 LEU A N 1
ATOM 780 C CA . LEU A 1 97 ? 6.800 4.120 -2.115 1.00 95.12 97 LEU A CA 1
ATOM 781 C C . LEU A 1 97 ? 6.907 5.637 -2.219 1.00 95.12 97 LEU A C 1
ATOM 783 O O . LEU A 1 97 ? 7.854 6.112 -2.844 1.00 95.12 97 LEU A O 1
ATOM 787 N N . GLU A 1 98 ? 5.970 6.400 -1.656 1.00 91.81 98 GLU A N 1
ATOM 788 C CA . GLU A 1 98 ? 5.959 7.858 -1.772 1.00 91.81 98 GLU A CA 1
ATOM 789 C C . GLU A 1 98 ? 7.215 8.477 -1.138 1.00 91.81 98 GLU A C 1
ATOM 791 O O . GLU A 1 98 ? 7.869 9.312 -1.770 1.00 91.81 98 GLU A O 1
ATOM 796 N N . HIS A 1 99 ? 7.641 7.994 0.035 1.00 87.19 99 HIS A N 1
ATOM 797 C CA . HIS A 1 99 ? 8.885 8.439 0.674 1.00 87.19 99 HIS A CA 1
ATOM 798 C C . HIS A 1 99 ? 10.119 8.241 -0.223 1.00 87.19 99 HIS A C 1
ATOM 800 O O . HIS A 1 99 ? 10.908 9.169 -0.414 1.00 87.19 99 HIS A O 1
ATOM 806 N N . ALA A 1 100 ? 10.266 7.058 -0.828 1.00 91.06 100 ALA A N 1
ATOM 807 C CA . ALA A 1 100 ? 11.370 6.769 -1.746 1.00 91.06 100 ALA A CA 1
ATOM 808 C C . ALA A 1 100 ? 11.243 7.526 -3.080 1.00 91.06 100 ALA A C 1
ATOM 810 O O . ALA A 1 100 ? 12.237 7.904 -3.702 1.00 91.06 100 ALA A O 1
ATOM 811 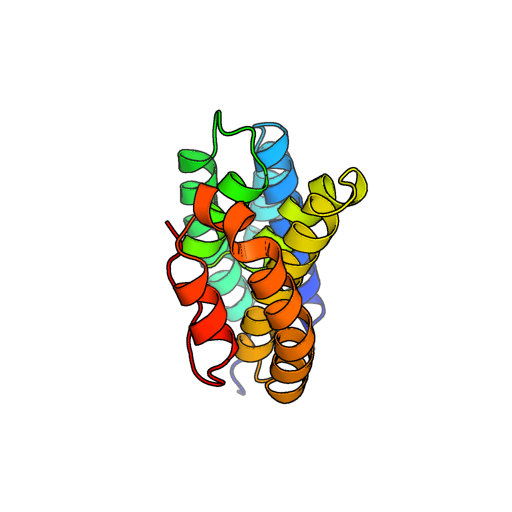N N . TRP A 1 101 ? 10.015 7.774 -3.531 1.00 95.38 101 TRP A N 1
ATOM 812 C CA . TRP A 1 101 ? 9.729 8.478 -4.774 1.00 95.38 101 TRP A CA 1
ATOM 813 C C . TRP A 1 101 ? 10.155 9.953 -4.732 1.00 95.38 101 TRP A C 1
ATOM 815 O O . TRP A 1 101 ? 10.609 10.484 -5.755 1.00 95.38 101 TRP A O 1
ATOM 825 N N . TYR A 1 102 ? 10.050 10.614 -3.571 1.00 91.75 102 TYR A N 1
ATOM 826 C CA . TYR A 1 102 ? 10.461 12.014 -3.414 1.00 91.75 102 TYR A CA 1
ATOM 827 C C . TYR A 1 102 ? 11.924 12.232 -3.813 1.00 91.75 102 TYR A C 1
ATOM 829 O O . TYR A 1 102 ? 12.213 13.165 -4.567 1.00 91.75 102 TYR A O 1
ATOM 837 N N . THR A 1 103 ? 12.818 11.337 -3.389 1.00 92.81 103 THR A N 1
ATOM 838 C CA . THR A 1 103 ? 14.265 11.411 -3.651 1.00 92.81 103 THR A CA 1
ATOM 839 C C . THR A 1 103 ? 14.702 10.658 -4.909 1.00 92.81 103 THR A C 1
ATOM 841 O O . THR A 1 103 ? 15.814 10.863 -5.390 1.00 92.81 103 THR A O 1
ATOM 844 N N . ALA A 1 104 ? 13.841 9.816 -5.488 1.00 94.81 104 ALA A N 1
ATOM 845 C CA . ALA A 1 104 ? 14.138 9.112 -6.729 1.00 94.81 104 ALA A CA 1
ATOM 846 C C . ALA A 1 104 ? 14.204 10.055 -7.942 1.00 94.81 104 ALA A C 1
ATOM 848 O O . ALA A 1 104 ? 13.470 11.046 -8.047 1.00 94.81 104 ALA A O 1
ATOM 849 N N . GLU A 1 105 ? 15.010 9.661 -8.930 1.00 94.69 105 GLU A N 1
ATOM 850 C CA . GLU A 1 105 ? 15.204 10.384 -10.188 1.00 94.69 105 GLU A CA 1
ATOM 851 C C . GLU A 1 105 ? 15.023 9.486 -11.422 1.00 94.69 105 GLU A C 1
ATOM 853 O O . GLU A 1 105 ? 14.990 8.250 -11.353 1.00 94.69 105 GLU A O 1
ATOM 858 N N . GLY A 1 106 ? 14.884 10.129 -12.585 1.00 95.81 106 GLY A N 1
ATOM 859 C CA . GLY A 1 106 ? 14.863 9.473 -13.889 1.00 95.81 106 GLY A CA 1
ATOM 860 C C . GLY A 1 106 ? 13.836 8.342 -14.001 1.00 95.81 106 GLY A C 1
ATOM 861 O O . GLY A 1 106 ? 12.667 8.485 -13.638 1.00 95.81 106 GLY A O 1
ATOM 862 N N . ARG A 1 107 ? 14.278 7.196 -14.535 1.00 94.94 107 ARG A N 1
ATOM 863 C CA . ARG A 1 107 ? 13.412 6.025 -14.752 1.00 94.94 107 ARG A CA 1
ATOM 864 C C . ARG A 1 107 ? 12.866 5.444 -13.452 1.00 94.94 107 ARG A C 1
ATOM 866 O O . ARG A 1 107 ? 11.708 5.048 -13.432 1.00 94.94 107 ARG A O 1
ATOM 873 N N . MET A 1 108 ? 13.654 5.437 -12.375 1.00 95.94 108 MET A N 1
ATOM 874 C CA . MET A 1 108 ? 13.218 4.864 -11.100 1.00 95.94 108 MET A CA 1
ATOM 875 C C . MET A 1 108 ? 12.037 5.645 -10.518 1.00 95.94 108 MET A C 1
ATOM 877 O O . MET A 1 108 ? 11.026 5.049 -10.152 1.00 95.94 108 MET A O 1
ATOM 881 N N . LYS A 1 109 ? 12.110 6.984 -10.549 1.00 97.44 109 LYS A N 1
ATOM 882 C CA . LYS A 1 109 ? 11.008 7.858 -10.123 1.00 97.44 109 LYS A CA 1
ATOM 883 C C . LYS A 1 109 ? 9.715 7.566 -10.887 1.00 97.44 109 LYS A C 1
ATOM 885 O O . LYS A 1 109 ? 8.642 7.470 -10.294 1.00 97.44 109 LYS A O 1
ATOM 890 N N . LEU A 1 110 ? 9.809 7.413 -12.209 1.00 97.75 110 LEU A N 1
ATOM 891 C CA . LEU A 1 110 ? 8.653 7.107 -13.055 1.00 97.75 110 LEU A CA 1
ATOM 892 C C . LEU A 1 110 ? 8.076 5.719 -12.750 1.00 97.75 110 LEU A C 1
ATOM 894 O O . LEU A 1 110 ? 6.856 5.581 -12.671 1.00 97.75 110 LEU A O 1
ATOM 898 N N . THR A 1 111 ? 8.929 4.716 -12.535 1.00 97.31 111 THR A N 1
ATOM 899 C CA . THR A 1 111 ? 8.497 3.367 -12.151 1.00 97.31 111 THR A CA 1
ATOM 900 C C . THR A 1 111 ? 7.767 3.372 -10.811 1.00 97.31 111 THR A C 1
ATOM 902 O O . THR A 1 111 ? 6.654 2.859 -10.734 1.00 97.31 111 THR A O 1
ATOM 905 N N . MET A 1 112 ? 8.337 3.990 -9.772 1.00 98.12 112 MET A N 1
ATOM 906 C CA . MET A 1 112 ? 7.695 4.088 -8.454 1.00 98.12 112 MET A CA 1
ATOM 907 C C . MET A 1 112 ? 6.341 4.798 -8.545 1.00 98.12 112 MET A C 1
ATOM 909 O O . MET A 1 112 ? 5.349 4.303 -8.017 1.00 98.12 112 MET A O 1
ATOM 913 N N . GLN A 1 113 ? 6.256 5.891 -9.311 1.00 98.19 113 GLN A N 1
ATOM 914 C CA . GLN A 1 113 ? 4.985 6.578 -9.550 1.00 98.19 113 GLN A CA 1
ATOM 915 C C . GLN A 1 113 ? 3.951 5.681 -10.251 1.00 98.19 113 GLN A C 1
ATOM 917 O O . GLN A 1 113 ? 2.754 5.775 -9.977 1.00 98.19 113 GLN A O 1
ATOM 922 N N . ALA A 1 114 ? 4.387 4.830 -11.179 1.00 98.31 114 ALA A N 1
ATOM 923 C CA . ALA A 1 114 ? 3.503 3.900 -11.870 1.00 98.31 114 ALA A CA 1
ATOM 924 C C . ALA A 1 114 ? 3.003 2.779 -10.946 1.00 98.31 114 ALA A C 1
ATOM 926 O O . ALA A 1 114 ? 1.826 2.435 -11.024 1.00 98.31 114 ALA A O 1
ATOM 927 N N . LEU A 1 115 ? 3.848 2.269 -10.045 1.00 98.50 115 LEU A N 1
ATOM 928 C CA . LEU A 1 115 ? 3.465 1.293 -9.016 1.00 98.50 115 LEU A CA 1
ATOM 929 C C . LEU A 1 115 ? 2.489 1.896 -7.994 1.00 98.50 115 LEU A C 1
ATOM 931 O O . LEU A 1 115 ? 1.454 1.297 -7.710 1.00 98.50 115 LEU A O 1
ATOM 935 N N . ILE A 1 116 ? 2.746 3.127 -7.542 1.00 98.25 116 ILE A N 1
ATOM 936 C CA . ILE A 1 116 ? 1.818 3.923 -6.723 1.00 98.25 116 ILE A CA 1
ATOM 937 C C . ILE A 1 116 ? 0.447 4.031 -7.404 1.00 98.25 116 ILE A C 1
ATOM 939 O O . ILE A 1 116 ? -0.593 3.746 -6.809 1.00 98.25 116 ILE A O 1
ATOM 943 N N . ARG A 1 117 ? 0.428 4.408 -8.688 1.00 98.38 117 ARG A N 1
ATOM 944 C CA . ARG A 1 117 ? -0.816 4.491 -9.464 1.00 98.38 117 ARG A CA 1
ATOM 945 C C . ARG A 1 117 ? -1.491 3.130 -9.586 1.00 98.38 117 ARG A C 1
ATOM 947 O O . ARG A 1 117 ? -2.707 3.074 -9.457 1.00 98.38 117 ARG A O 1
ATOM 954 N N . ALA A 1 118 ? -0.733 2.059 -9.816 1.00 98.44 118 ALA A N 1
ATOM 955 C CA . ALA A 1 118 ? -1.267 0.705 -9.905 1.00 98.44 118 ALA A CA 1
ATOM 956 C C . ALA A 1 118 ? -1.981 0.293 -8.610 1.00 98.44 118 ALA A C 1
ATOM 958 O O . ALA A 1 118 ? -3.104 -0.199 -8.681 1.00 98.44 118 ALA A O 1
ATOM 959 N N . ALA A 1 119 ? -1.403 0.575 -7.440 1.00 98.25 119 ALA A N 1
ATOM 960 C CA . ALA A 1 119 ? -2.074 0.353 -6.159 1.00 98.25 119 ALA A CA 1
ATOM 961 C C . ALA A 1 119 ? -3.364 1.189 -6.056 1.00 98.25 119 ALA A C 1
ATOM 963 O O . ALA A 1 119 ? -4.433 0.675 -5.722 1.00 98.25 119 ALA A O 1
ATOM 964 N N . GLY A 1 120 ? -3.298 2.459 -6.472 1.00 97.50 120 GLY A N 1
ATOM 965 C CA . GLY A 1 120 ? -4.447 3.363 -6.551 1.00 97.50 120 GLY A CA 1
ATOM 966 C C . GLY A 1 120 ? -5.604 2.870 -7.431 1.00 97.50 120 GLY A C 1
ATOM 967 O O . GLY A 1 120 ? -6.759 3.159 -7.117 1.00 97.50 120 GLY A O 1
ATOM 968 N N . VAL A 1 121 ? -5.335 2.110 -8.502 1.00 98.31 121 VAL A N 1
ATOM 969 C CA . VAL A 1 121 ? -6.383 1.486 -9.337 1.00 98.31 121 VAL A CA 1
ATOM 970 C C . VAL A 1 121 ? -7.230 0.542 -8.495 1.00 98.31 121 VAL A C 1
ATOM 972 O O . VAL A 1 121 ? -8.454 0.660 -8.480 1.00 98.31 121 VAL A O 1
ATOM 975 N N . TYR A 1 122 ? -6.583 -0.369 -7.776 1.00 98.00 122 TYR A N 1
ATOM 976 C CA . TYR A 1 122 ? -7.274 -1.388 -6.999 1.00 98.00 122 TYR A CA 1
ATOM 977 C C . TYR A 1 122 ? -7.975 -0.806 -5.770 1.00 98.00 122 TYR A C 1
ATOM 979 O O . TYR A 1 122 ? -9.113 -1.180 -5.508 1.00 98.00 122 TYR A O 1
ATOM 987 N N . ILE A 1 123 ? -7.382 0.200 -5.114 1.00 96.19 123 ILE A N 1
ATOM 988 C CA . ILE A 1 123 ? -8.064 0.964 -4.056 1.00 96.19 123 ILE A CA 1
ATOM 989 C C . ILE A 1 123 ? -9.340 1.606 -4.607 1.00 96.19 123 ILE A C 1
ATOM 991 O O . ILE A 1 123 ? -10.375 1.589 -3.959 1.00 96.19 123 ILE A O 1
ATOM 995 N N . LYS A 1 124 ? -9.315 2.181 -5.816 1.00 96.31 124 LYS A N 1
ATOM 996 C CA . LYS A 1 124 ? -10.524 2.777 -6.404 1.00 96.31 124 LYS A CA 1
ATOM 997 C C . LYS A 1 124 ? -11.590 1.735 -6.738 1.00 96.31 124 LYS A C 1
ATOM 999 O O . LYS A 1 124 ? -12.765 2.015 -6.510 1.00 96.31 124 LYS A O 1
ATOM 1004 N N . ARG A 1 125 ? -11.194 0.562 -7.239 1.00 95.56 125 ARG A N 1
ATOM 1005 C CA . ARG A 1 125 ? -12.114 -0.551 -7.532 1.00 95.56 125 ARG A CA 1
ATOM 1006 C C . ARG A 1 125 ? -12.786 -1.095 -6.272 1.00 95.56 125 ARG A C 1
ATOM 1008 O O . ARG A 1 125 ? -13.984 -1.341 -6.313 1.00 95.56 125 ARG A O 1
ATOM 1015 N N . GLU A 1 126 ? -12.055 -1.203 -5.160 1.00 93.12 126 GLU A N 1
ATOM 1016 C CA . GLU A 1 126 ? -12.579 -1.675 -3.865 1.00 93.12 126 GLU A CA 1
ATOM 1017 C C . GLU A 1 126 ? -13.832 -0.901 -3.416 1.00 93.12 126 GLU A C 1
ATOM 1019 O O . GLU A 1 126 ? -14.758 -1.491 -2.871 1.00 93.12 126 GLU A O 1
ATOM 1024 N N . TYR A 1 127 ? -13.900 0.398 -3.723 1.00 92.31 127 TYR A N 1
ATOM 1025 C CA . TYR A 1 127 ? -15.030 1.270 -3.372 1.00 92.31 127 TYR A CA 1
ATOM 1026 C C . TYR A 1 127 ? -15.918 1.635 -4.577 1.00 92.31 127 TYR A C 1
ATOM 1028 O O . TYR A 1 127 ? -16.635 2.631 -4.541 1.00 92.31 127 TYR A O 1
ATOM 1036 N N . GLY A 1 128 ? -15.858 0.870 -5.672 1.00 93.62 128 GLY A N 1
ATOM 1037 C CA . GLY A 1 128 ? -16.751 1.032 -6.828 1.00 93.62 128 GLY A CA 1
ATOM 1038 C C . GLY A 1 128 ? -16.438 2.211 -7.760 1.00 93.62 128 GLY A C 1
ATOM 1039 O O . GLY A 1 128 ? -17.198 2.484 -8.689 1.00 93.62 128 GLY A O 1
ATOM 1040 N N . TYR A 1 129 ? -15.307 2.902 -7.590 1.00 95.06 129 TYR A N 1
ATOM 1041 C CA . TYR A 1 129 ? -14.907 4.032 -8.441 1.00 95.06 129 TYR A CA 1
ATOM 1042 C C . TYR A 1 129 ? -14.232 3.569 -9.747 1.00 95.06 129 TYR A C 1
ATOM 1044 O O . TYR A 1 129 ? -13.111 3.981 -10.071 1.00 95.06 129 TYR A O 1
ATOM 1052 N N . ASN A 1 130 ? -14.919 2.724 -10.518 1.00 95.62 130 ASN A N 1
ATOM 1053 C CA . ASN A 1 130 ? -14.372 2.021 -11.687 1.00 95.62 130 ASN A CA 1
ATOM 1054 C C . ASN A 1 130 ? -13.870 2.960 -12.795 1.00 95.62 130 ASN A C 1
ATOM 1056 O O . ASN A 1 130 ? -12.790 2.749 -13.345 1.00 95.62 130 ASN A O 1
ATOM 1060 N N . GLU A 1 131 ? -14.581 4.053 -13.079 1.00 96.38 131 GLU A N 1
ATOM 1061 C CA . GLU A 1 131 ? -14.141 5.042 -14.076 1.00 96.38 131 GLU A CA 1
ATOM 1062 C C . GLU A 1 131 ? -12.858 5.773 -13.652 1.00 96.38 131 GLU A C 1
ATOM 1064 O O . GLU A 1 131 ? -11.974 6.063 -14.464 1.00 96.38 131 GLU A O 1
ATOM 1069 N N . ALA A 1 132 ? -12.727 6.087 -12.359 1.00 96.75 132 ALA A N 1
ATOM 1070 C CA . ALA A 1 132 ? -11.507 6.677 -11.822 1.00 96.75 132 ALA A CA 1
ATOM 1071 C C . ALA A 1 132 ? -10.351 5.670 -11.882 1.00 96.75 132 ALA A C 1
ATOM 1073 O O . ALA A 1 132 ? -9.258 6.032 -12.320 1.00 96.75 132 ALA A O 1
ATOM 1074 N N . ALA A 1 133 ? -10.608 4.410 -11.520 1.00 97.88 133 ALA A N 1
ATOM 1075 C CA . ALA A 1 133 ? -9.639 3.325 -11.615 1.00 97.88 133 ALA A CA 1
ATOM 1076 C C . ALA A 1 133 ? -9.132 3.142 -13.057 1.00 97.88 133 ALA A C 1
ATOM 1078 O O . ALA A 1 133 ? -7.923 3.104 -13.276 1.00 97.88 133 ALA A O 1
ATOM 1079 N N . ALA A 1 134 ? -10.027 3.133 -14.050 1.00 97.88 134 ALA A N 1
ATOM 1080 C CA . ALA A 1 134 ? -9.670 3.010 -15.464 1.00 97.88 134 ALA A CA 1
ATOM 1081 C C . ALA A 1 134 ? -8.770 4.162 -15.946 1.00 97.88 134 ALA A C 1
ATOM 1083 O O . ALA A 1 134 ? -7.749 3.934 -16.599 1.00 97.88 134 ALA A O 1
ATOM 1084 N N . ARG A 1 135 ? -9.084 5.408 -15.563 1.00 98.00 135 ARG A N 1
ATOM 1085 C CA . ARG A 1 135 ? -8.247 6.578 -15.895 1.00 98.00 135 ARG A CA 1
ATOM 1086 C C . ARG A 1 135 ? -6.859 6.517 -15.257 1.00 98.00 135 ARG A C 1
ATOM 1088 O O . ARG A 1 135 ? -5.898 6.999 -15.855 1.00 98.00 135 ARG A O 1
ATOM 1095 N N . ILE A 1 136 ? -6.741 5.962 -14.051 1.00 98.12 136 ILE A N 1
ATOM 1096 C CA . ILE A 1 136 ? -5.445 5.763 -13.389 1.00 98.12 136 ILE A CA 1
ATOM 1097 C C . ILE A 1 136 ? -4.668 4.636 -14.084 1.00 98.12 136 ILE A C 1
ATOM 1099 O O . ILE A 1 136 ? -3.490 4.827 -14.394 1.00 98.12 136 ILE A O 1
ATOM 1103 N N . ALA A 1 137 ? -5.323 3.515 -14.405 1.00 98.38 137 ALA A N 1
ATOM 1104 C CA . ALA A 1 137 ? -4.717 2.384 -15.110 1.00 98.38 137 ALA A CA 1
ATOM 1105 C C . ALA A 1 137 ? -4.133 2.811 -16.464 1.00 98.38 137 ALA A C 1
ATOM 1107 O O . ALA A 1 137 ? -2.969 2.527 -16.746 1.00 98.38 137 ALA A O 1
ATOM 1108 N N . ALA A 1 138 ? -4.878 3.605 -17.241 1.00 98.25 138 ALA A N 1
ATOM 1109 C CA . ALA A 1 138 ? -4.427 4.152 -18.523 1.00 98.25 138 ALA A CA 1
ATOM 1110 C C . ALA A 1 138 ? -3.140 4.998 -18.417 1.00 98.25 138 ALA A C 1
ATOM 1112 O O . ALA A 1 138 ? -2.385 5.101 -19.381 1.00 98.25 138 ALA A O 1
ATOM 1113 N N . LYS A 1 139 ? -2.860 5.589 -17.246 1.00 98.19 139 LYS A N 1
ATOM 1114 C CA . LYS A 1 139 ? -1.624 6.346 -16.976 1.00 98.19 139 LYS A CA 1
ATOM 1115 C C . LYS A 1 139 ? -0.492 5.477 -16.427 1.00 98.19 139 LYS A C 1
ATOM 1117 O O . LYS A 1 139 ? 0.671 5.820 -16.619 1.00 98.19 139 LYS A O 1
ATOM 1122 N N . ALA A 1 140 ? -0.814 4.412 -15.696 1.00 98.31 140 ALA A N 1
ATOM 1123 C CA . ALA A 1 140 ? 0.170 3.495 -15.121 1.00 98.31 140 ALA A CA 1
ATOM 1124 C C . ALA A 1 140 ? 0.742 2.543 -16.181 1.00 98.31 140 ALA A C 1
ATOM 1126 O O . ALA A 1 140 ? 1.962 2.443 -16.308 1.00 98.31 140 ALA A O 1
ATOM 1127 N N . ILE A 1 141 ? -0.123 1.900 -16.974 1.00 98.62 141 ILE A N 1
ATOM 1128 C CA . ILE A 1 141 ? 0.251 0.832 -17.915 1.00 98.62 141 ILE A CA 1
ATOM 1129 C C . ILE A 1 141 ? 1.385 1.244 -18.874 1.00 98.62 141 ILE A C 1
ATOM 1131 O O . ILE A 1 141 ? 2.384 0.527 -18.915 1.00 98.62 141 ILE A O 1
ATOM 1135 N N . PRO A 1 142 ? 1.338 2.397 -19.578 1.00 98.56 142 PRO A N 1
ATOM 1136 C CA . PRO A 1 142 ? 2.406 2.764 -20.514 1.00 98.56 142 PRO A CA 1
ATOM 1137 C C . PRO A 1 142 ? 3.775 2.937 -19.845 1.00 98.56 142 PRO A C 1
ATOM 1139 O O . PRO A 1 142 ? 4.812 2.679 -20.454 1.00 98.56 142 PRO A O 1
ATOM 1142 N N . VAL A 1 143 ? 3.794 3.382 -18.584 1.00 98.38 143 VAL A N 1
ATOM 1143 C CA . VAL A 1 143 ? 5.035 3.569 -17.824 1.00 98.38 143 VAL A CA 1
ATOM 1144 C C . VAL A 1 143 ? 5.579 2.228 -17.338 1.00 98.38 143 VAL A C 1
ATOM 1146 O O . VAL A 1 143 ? 6.790 2.022 -17.411 1.00 98.38 143 VAL A O 1
ATOM 1149 N N . LEU A 1 144 ? 4.708 1.318 -16.888 1.00 98.44 144 LEU A N 1
ATOM 1150 C CA . LEU A 1 144 ? 5.096 -0.046 -16.517 1.00 98.44 144 LEU A CA 1
ATOM 1151 C C . LEU A 1 144 ? 5.682 -0.789 -17.724 1.00 98.44 144 LEU A C 1
ATOM 1153 O O . LEU A 1 144 ? 6.769 -1.348 -17.619 1.00 98.44 144 LEU A O 1
ATOM 1157 N N . GLU A 1 145 ? 5.032 -0.696 -18.887 1.00 98.44 145 GLU A N 1
ATOM 1158 C CA . GLU A 1 145 ? 5.525 -1.279 -20.142 1.00 98.44 145 GLU A CA 1
ATOM 1159 C C . GLU A 1 145 ? 6.906 -0.738 -20.526 1.00 98.44 145 GLU A C 1
ATOM 1161 O O . GLU A 1 145 ? 7.853 -1.495 -20.742 1.00 98.44 145 GLU A O 1
ATOM 1166 N N . LYS A 1 146 ? 7.069 0.591 -20.526 1.00 98.31 146 LYS A N 1
ATOM 1167 C CA . LYS A 1 146 ? 8.348 1.234 -20.866 1.00 98.31 146 LYS A CA 1
ATOM 1168 C C . LYS A 1 146 ? 9.492 0.852 -19.916 1.00 98.31 146 LYS A C 1
ATOM 1170 O O . LYS A 1 146 ? 10.656 0.941 -20.303 1.00 98.31 146 LYS A O 1
ATOM 1175 N N . ASN A 1 147 ? 9.181 0.456 -18.682 1.00 97.69 147 ASN A N 1
ATOM 1176 C CA . ASN A 1 147 ? 10.162 0.095 -17.659 1.00 97.69 147 ASN A CA 1
ATOM 1177 C C . ASN A 1 147 ? 10.162 -1.408 -17.324 1.00 97.69 147 ASN A C 1
ATOM 1179 O O . ASN A 1 147 ? 10.688 -1.789 -16.279 1.00 97.69 147 ASN A O 1
ATOM 1183 N N . ARG A 1 148 ? 9.638 -2.268 -18.211 1.00 97.12 148 ARG A N 1
ATOM 1184 C CA . ARG A 1 148 ? 9.537 -3.721 -17.998 1.00 97.12 148 ARG A CA 1
ATOM 1185 C C . ARG A 1 148 ? 10.855 -4.363 -17.548 1.00 97.12 148 ARG A C 1
ATOM 1187 O O . ARG A 1 148 ? 10.888 -4.976 -16.491 1.00 97.12 148 ARG A O 1
ATOM 1194 N N . ALA A 1 149 ? 11.957 -4.102 -18.252 1.00 96.81 149 ALA A N 1
ATOM 1195 C CA . ALA A 1 149 ? 13.280 -4.645 -17.909 1.00 96.81 149 ALA A CA 1
ATOM 1196 C C . ALA A 1 149 ? 13.794 -4.228 -16.513 1.00 96.81 149 ALA A C 1
ATOM 1198 O O . ALA A 1 149 ? 14.644 -4.893 -15.924 1.00 96.81 149 ALA A O 1
ATOM 1199 N N . LEU A 1 150 ? 13.323 -3.098 -15.975 1.00 96.38 150 LEU A N 1
ATOM 1200 C CA . LEU A 1 150 ? 13.634 -2.696 -14.603 1.00 96.38 150 LEU A CA 1
ATOM 1201 C C . LEU A 1 150 ? 12.760 -3.465 -13.606 1.00 96.38 150 LEU A C 1
ATOM 1203 O O . LEU A 1 150 ? 13.278 -3.919 -12.591 1.00 96.38 150 LEU A O 1
ATOM 1207 N N . LEU A 1 151 ? 11.470 -3.626 -13.904 1.00 97.62 151 LEU A N 1
ATOM 1208 C CA . LEU A 1 151 ? 10.508 -4.348 -13.066 1.00 97.62 151 LEU A CA 1
ATOM 1209 C C . LEU A 1 151 ? 10.776 -5.862 -13.014 1.00 97.62 151 LEU A C 1
ATOM 1211 O O . LEU A 1 151 ? 10.573 -6.463 -11.966 1.00 97.62 151 LEU A O 1
ATOM 1215 N N . GLU A 1 152 ? 11.301 -6.458 -14.089 1.00 97.69 152 GLU A N 1
ATOM 1216 C CA . GLU A 1 152 ? 11.685 -7.882 -14.170 1.00 97.69 152 GLU A CA 1
ATOM 1217 C C . GLU A 1 152 ? 12.719 -8.305 -13.119 1.00 97.69 152 GLU A C 1
ATOM 1219 O O . GLU A 1 152 ? 12.823 -9.483 -12.787 1.00 97.69 152 GLU A O 1
ATOM 1224 N N . LYS A 1 153 ? 13.460 -7.346 -12.552 1.00 96.75 153 LYS A N 1
ATOM 1225 C CA . LYS A 1 153 ? 14.369 -7.589 -11.424 1.00 96.75 153 LYS A CA 1
ATOM 1226 C C . LYS A 1 153 ? 13.633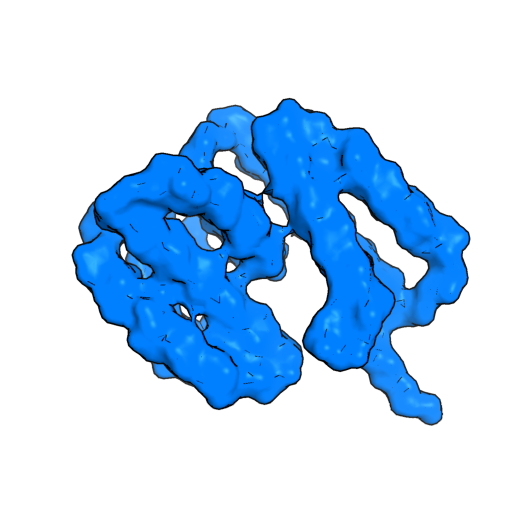 -7.928 -10.126 1.00 96.75 153 LYS A C 1
ATOM 1228 O O . LYS A 1 153 ? 14.257 -8.430 -9.198 1.00 96.75 153 LYS A O 1
ATOM 1233 N N . TYR A 1 154 ? 12.344 -7.611 -10.060 1.00 97.50 154 TYR A N 1
ATOM 1234 C CA . TYR A 1 154 ? 11.513 -7.725 -8.870 1.00 97.50 154 TYR A CA 1
ATOM 1235 C C . TYR A 1 154 ? 10.404 -8.764 -9.031 1.00 97.50 154 TYR A C 1
ATOM 1237 O O . TYR A 1 154 ? 10.187 -9.567 -8.133 1.00 97.50 154 TYR A O 1
ATOM 1245 N N . PHE A 1 155 ? 9.689 -8.744 -10.158 1.00 97.62 155 PHE A N 1
ATOM 1246 C CA . PHE A 1 155 ? 8.566 -9.641 -10.437 1.00 97.62 155 PHE A CA 1
ATOM 1247 C C . PHE A 1 155 ? 8.301 -9.735 -11.944 1.00 97.62 155 PHE A C 1
ATOM 1249 O O . PHE A 1 155 ? 8.885 -8.993 -12.725 1.00 97.62 155 PHE A O 1
ATOM 1256 N N . LYS A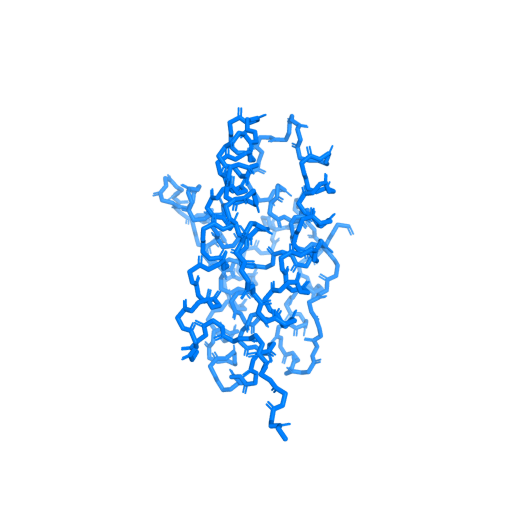 1 156 ? 7.382 -10.616 -12.363 1.00 98.00 156 LYS A N 1
ATOM 1257 C CA . LYS A 1 156 ? 6.928 -10.733 -13.766 1.00 98.00 156 LYS A CA 1
ATOM 1258 C C . LYS A 1 156 ? 5.955 -9.595 -14.124 1.00 98.00 156 LYS A C 1
ATOM 1260 O O . LYS A 1 156 ? 4.785 -9.687 -13.727 1.00 98.00 156 LYS A O 1
ATOM 1265 N N . PRO A 1 157 ? 6.367 -8.532 -14.848 1.00 97.44 157 PRO A N 1
ATOM 1266 C CA . PRO A 1 157 ? 5.556 -7.317 -14.981 1.00 97.44 157 PRO A CA 1
ATOM 1267 C C . PRO A 1 157 ? 4.250 -7.534 -15.751 1.00 97.44 157 PRO A C 1
ATOM 1269 O O . PRO A 1 157 ? 3.268 -6.827 -15.525 1.00 97.44 157 PRO A O 1
ATOM 1272 N N . GLU A 1 158 ? 4.208 -8.553 -16.608 1.00 97.38 158 GLU A N 1
ATOM 1273 C CA . GLU A 1 158 ? 3.045 -8.945 -17.407 1.00 97.38 158 GLU A CA 1
ATOM 1274 C C . GLU A 1 158 ? 1.844 -9.276 -16.531 1.00 97.38 158 GLU A C 1
ATOM 1276 O O . GLU A 1 158 ? 0.721 -8.937 -16.899 1.00 97.38 158 GLU A O 1
ATOM 1281 N N . LYS A 1 159 ? 2.071 -9.894 -15.360 1.00 97.31 159 LYS A N 1
ATOM 1282 C CA . LYS A 1 159 ? 1.000 -10.212 -14.406 1.00 97.31 159 LYS A CA 1
ATOM 1283 C C . LYS A 1 159 ? 0.247 -8.947 -14.004 1.00 97.31 159 LYS A C 1
ATOM 1285 O O . LYS A 1 159 ? -0.979 -8.907 -14.062 1.00 97.31 159 LYS A O 1
ATOM 1290 N N . LEU A 1 160 ? 0.991 -7.908 -13.617 1.00 98.38 160 LEU A N 1
ATOM 1291 C CA . LEU A 1 160 ? 0.413 -6.644 -13.179 1.00 98.38 160 LEU A CA 1
ATOM 1292 C C . LEU A 1 160 ? -0.219 -5.890 -14.347 1.00 98.38 160 LEU A C 1
ATOM 1294 O O . LEU A 1 160 ? -1.341 -5.409 -14.225 1.00 98.38 160 LEU A O 1
ATOM 1298 N N . ILE A 1 161 ? 0.478 -5.805 -15.479 1.00 98.50 161 ILE A N 1
ATOM 1299 C CA . ILE A 1 161 ? 0.003 -5.061 -16.649 1.00 98.50 161 ILE A CA 1
ATOM 1300 C C . ILE A 1 161 ? -1.299 -5.667 -17.193 1.00 98.50 161 ILE A C 1
ATOM 1302 O O . ILE A 1 161 ? -2.259 -4.930 -17.424 1.00 98.50 161 ILE A O 1
ATOM 1306 N N . ALA A 1 162 ? -1.369 -6.995 -17.332 1.00 98.00 162 ALA A N 1
ATOM 1307 C CA . ALA A 1 162 ? -2.574 -7.683 -17.789 1.00 98.00 162 ALA A CA 1
ATOM 1308 C C . ALA A 1 162 ? -3.745 -7.505 -16.808 1.00 98.00 162 ALA A C 1
ATOM 1310 O O . ALA A 1 162 ? -4.869 -7.237 -17.234 1.00 98.00 162 ALA A O 1
ATOM 1311 N N . ALA A 1 163 ? -3.487 -7.590 -15.499 1.00 98.00 163 ALA A N 1
ATOM 1312 C CA . ALA A 1 163 ? -4.517 -7.378 -14.484 1.00 98.00 163 ALA A CA 1
ATOM 1313 C C . ALA A 1 163 ? -5.038 -5.929 -14.473 1.00 98.00 163 ALA A C 1
ATOM 1315 O O . ALA A 1 163 ? -6.244 -5.706 -14.408 1.00 98.00 163 ALA A O 1
ATOM 1316 N N . LEU A 1 164 ? -4.165 -4.928 -14.627 1.00 98.12 164 LEU A N 1
ATOM 1317 C CA . LEU A 1 164 ? -4.581 -3.522 -14.710 1.00 98.12 164 LEU A CA 1
ATOM 1318 C C . LEU A 1 164 ? -5.440 -3.238 -15.950 1.00 98.12 164 LEU A C 1
ATOM 1320 O O . LEU A 1 164 ? -6.351 -2.411 -15.881 1.00 98.12 164 LEU A O 1
ATOM 1324 N N . ALA A 1 165 ? -5.165 -3.920 -17.064 1.00 97.00 165 ALA A N 1
ATOM 1325 C CA . ALA A 1 165 ? -5.936 -3.798 -18.298 1.00 97.00 165 ALA A CA 1
ATOM 1326 C C . ALA A 1 165 ? -7.335 -4.434 -18.205 1.00 97.00 165 ALA A C 1
ATOM 1328 O O . ALA A 1 165 ? -8.219 -4.068 -18.978 1.00 97.00 165 ALA A O 1
ATOM 1329 N N . SER A 1 166 ? -7.554 -5.351 -17.258 1.00 95.31 166 SER A N 1
ATOM 1330 C CA . SER A 1 166 ? -8.849 -5.995 -17.035 1.00 95.31 166 SER A CA 1
ATOM 1331 C C . SER A 1 166 ? -9.643 -5.265 -15.939 1.00 95.31 166 SER A C 1
ATOM 1333 O O . SER A 1 166 ? -9.135 -5.136 -14.821 1.00 95.31 166 SER A O 1
ATOM 1335 N N . PRO A 1 167 ? -10.863 -4.761 -16.213 1.00 86.88 167 PRO A N 1
ATOM 1336 C CA . PRO A 1 167 ? -11.658 -3.994 -15.247 1.00 86.88 167 PRO A CA 1
ATOM 1337 C C . PRO A 1 167 ? -11.977 -4.738 -13.945 1.00 86.88 167 PRO A C 1
ATOM 1339 O O . PRO A 1 167 ? -11.913 -4.131 -12.878 1.00 86.88 167 PRO A O 1
ATOM 1342 N N . ASP A 1 168 ? -12.239 -6.043 -14.031 1.00 88.88 168 ASP A N 1
ATOM 1343 C CA . ASP A 1 168 ? -12.726 -6.857 -12.908 1.00 88.88 168 ASP A CA 1
ATOM 1344 C C . ASP A 1 168 ? -11.631 -7.714 -12.261 1.00 88.88 168 ASP A C 1
ATOM 1346 O O . ASP A 1 168 ? -11.883 -8.466 -11.320 1.00 88.88 168 ASP A O 1
ATOM 1350 N N . ALA A 1 169 ? -10.394 -7.622 -12.756 1.00 94.12 169 ALA A N 1
ATOM 1351 C CA . ALA A 1 169 ? -9.290 -8.356 -12.161 1.00 94.12 169 ALA A CA 1
ATOM 1352 C C . ALA A 1 169 ? -8.977 -7.824 -10.757 1.00 94.12 169 ALA A C 1
ATOM 1354 O O . ALA A 1 169 ? -8.822 -6.615 -10.541 1.00 94.12 169 ALA A O 1
ATOM 1355 N N . SER A 1 170 ? -8.842 -8.755 -9.814 1.00 94.75 170 SER A N 1
ATOM 1356 C CA . SER A 1 170 ? -8.276 -8.500 -8.492 1.00 94.75 170 SER A CA 1
ATOM 1357 C C . SER A 1 170 ? -6.769 -8.208 -8.588 1.00 94.75 170 SER A C 1
ATOM 1359 O O . SER A 1 170 ? -6.137 -8.591 -9.580 1.00 94.75 170 SER A O 1
ATOM 1361 N N . PRO A 1 171 ? -6.168 -7.562 -7.570 1.00 97.00 171 PRO A N 1
ATOM 1362 C CA . PRO A 1 171 ? -4.721 -7.386 -7.510 1.00 97.00 171 PRO A CA 1
ATOM 1363 C C . PRO A 1 171 ? -4.009 -8.744 -7.645 1.00 97.00 171 PRO A C 1
ATOM 1365 O O . PRO A 1 171 ? -4.316 -9.662 -6.880 1.00 97.00 171 PRO A O 1
ATOM 1368 N N . PRO A 1 172 ? -3.083 -8.912 -8.604 1.00 97.88 172 PRO A N 1
ATOM 1369 C CA . PRO A 1 172 ? -2.342 -10.159 -8.747 1.00 97.88 172 PRO A CA 1
ATOM 1370 C C . PRO A 1 172 ? -1.282 -10.286 -7.649 1.00 97.88 172 PRO A C 1
ATOM 1372 O O . PRO A 1 172 ? -0.772 -9.274 -7.179 1.00 97.88 172 PRO A O 1
ATOM 1375 N N . GLN A 1 173 ? -0.904 -11.520 -7.313 1.00 97.69 173 GLN A N 1
ATOM 1376 C CA . GLN A 1 173 ? 0.281 -11.796 -6.492 1.00 97.69 173 GLN A CA 1
ATOM 1377 C C . GLN A 1 173 ? 1.554 -11.618 -7.334 1.00 97.69 173 GLN A C 1
ATOM 1379 O O . GLN A 1 173 ? 1.657 -12.164 -8.450 1.00 97.69 173 GLN A O 1
ATOM 1384 N N . LEU A 1 174 ? 2.495 -10.829 -6.824 1.00 96.50 174 LEU A N 1
ATOM 1385 C CA . LEU A 1 174 ? 3.674 -10.370 -7.549 1.00 96.50 174 LEU A CA 1
ATOM 1386 C C . LEU A 1 174 ? 4.948 -11.125 -7.158 1.00 96.50 174 LEU A C 1
ATOM 1388 O O . LEU A 1 174 ? 5.760 -11.359 -8.058 1.00 96.50 174 LEU A O 1
ATOM 1392 N N . LEU A 1 175 ? 5.099 -11.541 -5.899 1.00 94.81 175 LEU A N 1
ATOM 1393 C CA . LEU A 1 175 ? 6.222 -12.359 -5.425 1.00 94.81 175 LEU A CA 1
ATOM 1394 C C . LEU A 1 175 ? 5.985 -13.868 -5.625 1.00 94.81 175 LEU A C 1
ATOM 1396 O O . LEU A 1 175 ? 4.844 -14.294 -5.936 1.00 94.81 175 LEU A O 1
#

Radius of gyration: 16.34 Å; chains: 1; bounding box: 47×24×44 Å